Protein AF-A0A2N1Y1Z3-F1 (afdb_monomer)

Mean predicted aligned error: 8.66 Å

Radius of gyration: 21.44 Å; Cα contacts (8 Å, |Δi|>4): 47; chains: 1; bounding box: 45×33×70 Å

Foldseek 3Di:
DDDDPDPDDFDWAWDFDQDPVRPGDRDIDDTDTDDPDDDPDDDDDDPVDDDDDDPDDADDDDPVNVCCLPPVDDPVRSVVVCCVRPNDPPD

Secondary structure (DSSP, 8-state):
-------PPP-EE--EE--TTSS-SSEEPSPEEPPSS--SS-----TT---PPP--------HHHHHHHHHHS-HHHHHHHHHHHH--TT-

Structure (mmCIF, N/CA/C/O backbone):
data_AF-A0A2N1Y1Z3-F1
#
_entry.id   AF-A0A2N1Y1Z3-F1
#
loop_
_atom_site.group_PDB
_atom_site.id
_atom_site.type_symbol
_atom_site.label_atom_id
_atom_site.label_alt_id
_atom_site.label_comp_id
_atom_site.label_asym_id
_atom_site.label_entity_id
_atom_site.label_seq_id
_atom_site.pdbx_PDB_ins_code
_atom_site.Cartn_x
_atom_site.Cartn_y
_atom_site.Cartn_z
_atom_site.occupancy
_atom_site.B_iso_or_equiv
_atom_site.auth_seq_id
_atom_site.auth_comp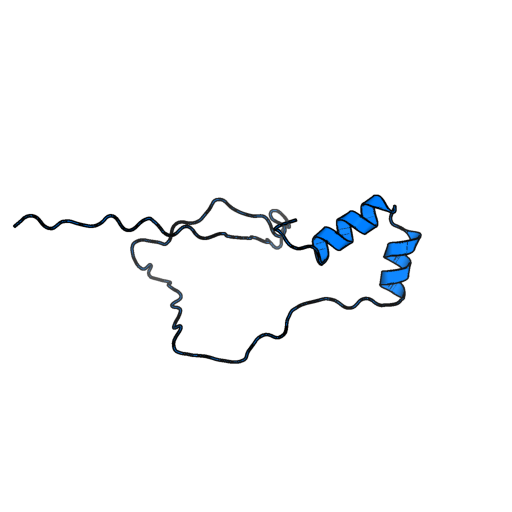_id
_atom_site.auth_asym_id
_atom_site.auth_atom_id
_atom_site.pdbx_PDB_model_num
ATOM 1 N N . MET A 1 1 ? 13.439 -7.399 -51.239 1.00 43.38 1 MET A N 1
ATOM 2 C CA . MET A 1 1 ? 13.855 -6.499 -50.144 1.00 43.38 1 MET A CA 1
ATOM 3 C C . MET A 1 1 ? 12.730 -5.512 -49.887 1.00 43.38 1 MET A C 1
ATOM 5 O O . MET A 1 1 ? 12.575 -4.577 -50.655 1.00 43.38 1 MET A O 1
ATOM 9 N N . ALA A 1 2 ? 11.918 -5.777 -48.871 1.00 37.47 2 ALA A N 1
ATOM 10 C CA . ALA A 1 2 ? 11.105 -4.790 -48.166 1.00 37.47 2 ALA A CA 1
ATOM 11 C C . ALA A 1 2 ? 10.674 -5.486 -46.871 1.00 37.47 2 ALA A C 1
ATOM 13 O O . ALA A 1 2 ? 9.820 -6.368 -46.885 1.00 37.47 2 ALA A O 1
ATOM 14 N N . ASP A 1 3 ? 11.408 -5.184 -45.807 1.00 38.12 3 ASP A N 1
ATOM 15 C CA . ASP A 1 3 ? 11.274 -5.773 -44.482 1.00 38.12 3 ASP A CA 1
ATOM 16 C C . ASP A 1 3 ? 10.002 -5.224 -43.821 1.00 38.12 3 ASP A C 1
ATOM 18 O O . ASP A 1 3 ? 9.831 -4.012 -43.664 1.00 38.12 3 ASP A O 1
ATOM 22 N N . GLY A 1 4 ? 9.061 -6.114 -43.515 1.00 35.16 4 GLY A N 1
ATOM 23 C CA . GLY A 1 4 ? 7.805 -5.780 -42.859 1.00 35.16 4 GLY A CA 1
ATOM 24 C C . GLY A 1 4 ? 8.039 -5.615 -41.366 1.00 35.16 4 GLY A C 1
ATOM 25 O O . GLY A 1 4 ? 7.822 -6.552 -40.604 1.00 35.16 4 GLY A O 1
ATOM 26 N N . ALA A 1 5 ? 8.470 -4.427 -40.942 1.00 42.66 5 ALA A N 1
ATOM 27 C CA . ALA A 1 5 ? 8.587 -4.096 -39.527 1.00 42.66 5 ALA A CA 1
ATOM 28 C C . ALA A 1 5 ? 7.194 -4.114 -38.872 1.00 42.66 5 ALA A C 1
ATOM 30 O O . ALA A 1 5 ? 6.419 -3.156 -38.960 1.00 42.66 5 ALA A O 1
ATOM 31 N N . ALA A 1 6 ? 6.860 -5.228 -38.221 1.00 44.09 6 ALA A N 1
ATOM 32 C CA . ALA A 1 6 ? 5.688 -5.333 -37.371 1.00 44.09 6 ALA A CA 1
ATOM 33 C C . ALA A 1 6 ? 5.809 -4.292 -36.247 1.00 44.09 6 ALA A C 1
ATOM 35 O O . ALA A 1 6 ? 6.712 -4.362 -35.415 1.00 44.09 6 ALA A O 1
ATOM 36 N N . ARG A 1 7 ? 4.904 -3.305 -36.216 1.00 44.41 7 ARG A N 1
ATOM 37 C CA . ARG A 1 7 ? 4.798 -2.378 -35.081 1.00 44.41 7 ARG A CA 1
ATOM 38 C C . ARG A 1 7 ? 4.388 -3.185 -33.851 1.00 44.41 7 ARG A C 1
ATOM 40 O O . ARG A 1 7 ? 3.217 -3.535 -33.713 1.00 44.41 7 ARG A O 1
ATOM 47 N N . SER A 1 8 ? 5.325 -3.476 -32.953 1.00 53.56 8 SER A N 1
ATOM 48 C CA . SER A 1 8 ? 4.977 -3.967 -31.621 1.00 53.56 8 SER A CA 1
ATOM 49 C C . SER A 1 8 ? 4.114 -2.905 -30.938 1.00 53.56 8 SER A C 1
ATOM 51 O O . SER A 1 8 ? 4.537 -1.752 -30.829 1.00 53.56 8 SER A O 1
ATOM 53 N N . LYS A 1 9 ? 2.899 -3.257 -30.498 1.00 56.41 9 LYS A N 1
ATOM 54 C CA . LYS A 1 9 ? 2.107 -2.366 -29.637 1.00 56.41 9 LYS A CA 1
ATOM 55 C C . LYS A 1 9 ? 2.964 -1.993 -28.428 1.00 56.41 9 LYS A C 1
ATOM 57 O O . LYS A 1 9 ? 3.532 -2.876 -27.794 1.00 56.41 9 LYS A O 1
ATOM 62 N N . ALA A 1 10 ? 3.060 -0.700 -28.130 1.00 63.28 10 ALA A N 1
ATOM 63 C CA . ALA A 1 10 ? 3.753 -0.238 -26.939 1.00 63.28 10 ALA A CA 1
ATOM 64 C C . ALA A 1 10 ? 3.073 -0.848 -25.708 1.00 63.28 10 ALA A C 1
ATOM 66 O O . ALA A 1 10 ? 1.884 -0.621 -25.476 1.00 63.28 10 ALA A O 1
ATOM 67 N N . THR A 1 11 ? 3.815 -1.647 -24.945 1.00 78.62 11 THR A N 1
ATOM 68 C CA . THR A 1 11 ? 3.344 -2.161 -23.662 1.00 78.62 11 THR A CA 1
AT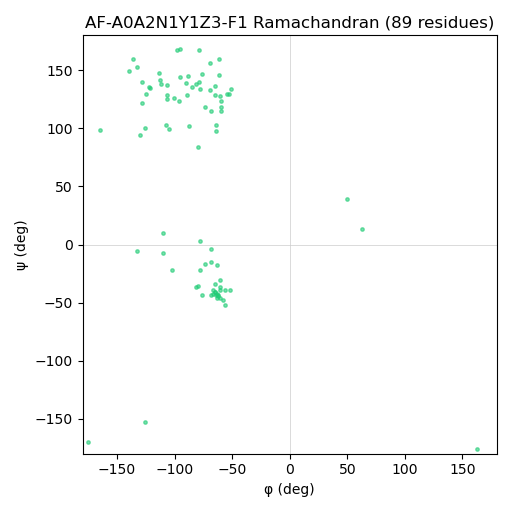OM 69 C C . THR A 1 11 ? 3.259 -0.991 -22.692 1.00 78.62 11 THR A C 1
ATOM 71 O O . THR A 1 11 ? 4.272 -0.369 -22.365 1.00 78.62 11 THR A O 1
ATOM 74 N N . THR A 1 12 ? 2.043 -0.671 -22.263 1.00 87.62 12 THR A N 1
ATOM 75 C CA . THR A 1 12 ? 1.779 0.338 -21.237 1.00 87.62 12 THR A CA 1
ATOM 76 C C . THR A 1 12 ? 1.776 -0.308 -19.860 1.00 87.62 12 THR A C 1
ATOM 78 O O . THR A 1 12 ? 1.223 -1.393 -19.679 1.00 87.62 12 THR A O 1
ATOM 81 N N . MET A 1 13 ? 2.375 0.368 -18.890 1.00 89.88 13 MET A N 1
ATOM 82 C CA . MET A 1 13 ? 2.492 -0.066 -17.503 1.00 89.88 13 MET A CA 1
ATOM 83 C C . MET A 1 13 ? 1.652 0.843 -16.606 1.00 89.88 13 MET A C 1
ATOM 85 O O . MET A 1 13 ? 1.673 2.065 -16.761 1.00 89.88 13 MET A O 1
ATOM 89 N N . SER A 1 14 ? 0.945 0.249 -15.648 1.00 93.12 14 SER A N 1
ATOM 90 C CA . SER A 1 14 ? 0.275 0.993 -14.580 1.00 93.12 14 SER A CA 1
ATOM 91 C C . SER A 1 14 ? 1.274 1.347 -13.484 1.00 93.12 14 SER A C 1
ATOM 93 O O . SER A 1 14 ? 2.105 0.521 -13.104 1.00 93.12 14 SER A O 1
ATOM 95 N N . VAL A 1 15 ? 1.188 2.573 -12.969 1.00 94.12 15 VAL A N 1
ATOM 96 C CA . VAL A 1 15 ? 2.090 3.082 -11.931 1.00 94.12 15 VAL A CA 1
ATOM 97 C C . VAL A 1 15 ? 1.258 3.650 -10.787 1.00 94.12 15 VAL A C 1
ATOM 99 O O . VAL A 1 15 ? 0.472 4.570 -10.998 1.00 94.12 15 VAL A O 1
ATOM 102 N N . TRP A 1 16 ? 1.456 3.123 -9.578 1.00 95.25 16 TRP A N 1
ATOM 103 C CA . TRP A 1 16 ? 0.898 3.668 -8.338 1.00 95.25 16 TRP A CA 1
ATOM 104 C C . TRP A 1 16 ? 2.013 4.333 -7.537 1.00 95.25 16 TRP A C 1
ATOM 106 O O . TRP A 1 16 ? 3.056 3.720 -7.306 1.00 95.25 16 TRP A O 1
ATOM 116 N N . LEU A 1 17 ? 1.800 5.585 -7.124 1.00 96.19 17 LEU A N 1
ATOM 117 C CA . LEU A 1 17 ? 2.816 6.398 -6.456 1.00 96.19 17 LEU A CA 1
ATOM 118 C C . LEU A 1 17 ? 2.347 6.861 -5.072 1.00 96.19 17 LEU A C 1
ATOM 120 O O . LEU A 1 17 ? 1.235 7.365 -4.905 1.00 96.19 17 LEU A O 1
ATOM 124 N N . THR A 1 18 ? 3.243 6.722 -4.096 1.00 96.44 18 THR A N 1
ATOM 125 C CA . THR A 1 18 ? 3.139 7.323 -2.764 1.00 96.44 18 THR A CA 1
ATOM 126 C C . THR A 1 18 ? 4.402 8.135 -2.510 1.00 96.44 18 THR A C 1
ATOM 128 O O . THR A 1 18 ? 5.502 7.614 -2.697 1.00 96.44 18 THR A O 1
ATOM 131 N N . GLN A 1 19 ? 4.261 9.392 -2.089 1.00 96.69 19 GLN A N 1
ATOM 132 C CA . GLN A 1 19 ? 5.389 10.262 -1.746 1.00 96.69 19 GLN A CA 1
ATOM 133 C C . GLN A 1 19 ? 5.411 10.591 -0.244 1.00 96.69 19 GLN A C 1
ATOM 135 O O . GLN A 1 19 ? 4.345 10.699 0.366 1.00 96.69 19 GLN A O 1
ATOM 140 N N . PRO A 1 20 ? 6.599 10.782 0.368 1.00 96.25 20 PRO A N 1
ATOM 141 C CA . PRO A 1 20 ? 6.714 11.092 1.798 1.00 96.25 20 PRO A CA 1
ATOM 142 C C . PRO A 1 20 ? 6.027 12.397 2.220 1.00 96.25 20 PRO A C 1
ATOM 144 O O . PRO A 1 20 ? 5.530 12.503 3.337 1.00 96.25 20 PRO A O 1
ATOM 147 N N . ASP A 1 21 ? 5.974 13.377 1.321 1.00 95.62 21 ASP A N 1
ATOM 148 C CA . ASP A 1 21 ? 5.294 14.664 1.508 1.00 95.62 21 ASP A CA 1
ATOM 149 C C . ASP A 1 21 ? 3.764 14.575 1.340 1.00 95.62 21 ASP A C 1
ATOM 151 O O . ASP A 1 21 ? 3.066 15.579 1.450 1.00 95.62 21 ASP A O 1
ATOM 155 N N . SER A 1 22 ? 3.231 13.370 1.108 1.00 91.31 22 SER A N 1
ATOM 156 C CA . SER A 1 22 ? 1.809 13.089 0.888 1.00 91.31 22 SER A CA 1
ATOM 157 C C . SER A 1 22 ? 1.191 13.752 -0.348 1.00 91.31 22 SER A C 1
ATOM 159 O O . SER A 1 22 ? -0.034 13.701 -0.485 1.00 91.31 22 SER A O 1
ATOM 161 N N . HIS A 1 23 ? 1.989 14.302 -1.274 1.00 95.12 23 HIS A N 1
ATOM 162 C CA . HIS A 1 23 ? 1.467 14.833 -2.540 1.00 95.12 23 HIS A CA 1
ATOM 163 C C . HIS A 1 23 ? 0.763 13.753 -3.369 1.00 95.12 23 HIS A C 1
ATOM 165 O O . HIS A 1 23 ? -0.283 14.011 -3.963 1.00 95.12 23 HIS A O 1
ATOM 171 N N . PHE A 1 24 ? 1.288 12.526 -3.340 1.00 96.38 24 PHE A N 1
ATOM 172 C CA . PHE A 1 24 ? 0.606 11.342 -3.853 1.00 96.38 24 PHE A CA 1
ATOM 173 C C . PHE A 1 24 ? 0.453 10.298 -2.749 1.00 96.38 24 PHE A C 1
ATOM 175 O O . PHE A 1 24 ? 1.396 10.019 -2.005 1.00 96.38 24 PHE A O 1
ATOM 182 N N . ARG A 1 25 ? -0.741 9.704 -2.656 1.00 94.62 25 ARG A N 1
ATOM 183 C CA . ARG A 1 25 ? -1.092 8.664 -1.678 1.00 94.62 25 ARG A CA 1
ATOM 184 C C . ARG A 1 25 ? -1.739 7.494 -2.411 1.00 94.62 25 ARG A C 1
ATOM 186 O O . ARG A 1 25 ? -2.931 7.538 -2.687 1.00 94.62 25 ARG A O 1
ATOM 193 N N . MET A 1 26 ? -0.937 6.488 -2.763 1.00 93.56 26 MET A N 1
ATOM 194 C CA . MET A 1 26 ? -1.356 5.341 -3.581 1.00 93.56 26 MET A CA 1
ATOM 195 C C . MET A 1 26 ? -2.103 5.763 -4.864 1.00 93.56 26 MET A C 1
ATOM 197 O O . MET A 1 26 ? -3.084 5.149 -5.277 1.00 93.56 26 MET A O 1
ATOM 201 N N . GLN A 1 27 ? -1.645 6.842 -5.503 1.00 95.19 27 GLN A N 1
ATOM 202 C CA . GLN A 1 27 ? -2.348 7.449 -6.630 1.00 95.19 27 GLN A CA 1
ATOM 203 C C . GLN A 1 27 ? -1.909 6.822 -7.955 1.00 95.19 27 GLN A C 1
ATOM 205 O O . GLN A 1 27 ? -0.711 6.795 -8.259 1.00 95.19 27 GLN A O 1
ATOM 210 N N . LEU A 1 28 ? -2.879 6.384 -8.764 1.00 94.81 28 LEU A N 1
ATOM 211 C CA . LEU A 1 28 ? -2.640 5.928 -10.133 1.00 94.81 28 LEU A CA 1
ATOM 212 C C . LEU A 1 28 ? -2.146 7.095 -11.001 1.00 94.81 28 LEU A C 1
ATOM 214 O O . LEU A 1 28 ? -2.755 8.164 -11.036 1.00 94.81 28 LEU A O 1
ATOM 218 N N . GLN A 1 29 ? -1.035 6.879 -11.694 1.00 95.25 29 GLN A N 1
ATOM 219 C CA . GLN A 1 29 ? -0.428 7.846 -12.604 1.00 95.25 29 GLN A CA 1
ATOM 220 C C . GLN A 1 29 ? -0.826 7.558 -14.053 1.00 95.25 29 GLN A C 1
ATOM 222 O O . GLN A 1 29 ? -1.322 6.476 -14.380 1.00 95.25 29 GLN A O 1
ATOM 227 N N . SER A 1 30 ? -0.557 8.518 -14.938 1.00 92.62 30 SER A N 1
ATOM 228 C CA . SER A 1 30 ? -0.645 8.293 -16.380 1.00 92.62 30 SER A CA 1
ATOM 229 C C . SER A 1 30 ? 0.151 7.039 -16.770 1.00 92.62 30 SER A C 1
ATOM 231 O O . SER A 1 30 ? 1.288 6.894 -16.309 1.00 92.62 30 SER A O 1
ATOM 233 N N . PRO A 1 31 ? -0.407 6.141 -17.607 1.00 90.69 31 PRO A N 1
ATOM 234 C CA . PRO A 1 31 ? 0.274 4.915 -17.997 1.00 90.69 31 PRO A CA 1
ATOM 235 C C . PRO A 1 31 ? 1.669 5.199 -18.554 1.00 90.69 31 PRO A C 1
ATOM 237 O O . PRO A 1 31 ? 1.836 6.028 -19.452 1.00 90.69 31 PRO A O 1
ATOM 240 N N . ALA A 1 32 ? 2.669 4.499 -18.031 1.00 88.56 32 ALA A N 1
ATOM 241 C CA . ALA A 1 32 ? 4.041 4.634 -18.492 1.00 88.56 32 ALA A CA 1
ATOM 242 C C . ALA A 1 32 ? 4.266 3.737 -19.713 1.00 88.56 32 ALA A C 1
ATOM 244 O O . ALA A 1 32 ? 3.857 2.576 -19.729 1.00 88.56 32 ALA A O 1
ATOM 245 N N . ALA A 1 33 ? 4.929 4.257 -20.743 1.00 86.44 33 ALA A N 1
ATOM 246 C CA . ALA A 1 33 ? 5.361 3.431 -21.861 1.00 86.44 33 ALA A CA 1
ATOM 247 C C . ALA A 1 33 ? 6.621 2.656 -21.469 1.00 86.44 33 ALA A C 1
ATOM 249 O O . ALA A 1 33 ? 7.527 3.211 -20.841 1.00 86.44 33 ALA A O 1
ATOM 250 N N . HIS A 1 34 ? 6.712 1.392 -21.880 1.00 81.44 34 HIS A N 1
ATOM 251 C CA . HIS A 1 34 ? 7.987 0.693 -21.811 1.00 81.44 34 HIS A CA 1
ATOM 252 C C . HIS A 1 34 ? 9.028 1.435 -22.673 1.00 81.44 34 HIS A C 1
ATOM 254 O O . HIS A 1 34 ? 8.743 1.720 -23.843 1.00 81.44 34 HIS A O 1
ATOM 260 N N . PRO A 1 35 ? 10.209 1.781 -22.130 1.00 76.19 35 PRO A N 1
ATOM 261 C CA . PRO A 1 35 ? 11.217 2.503 -22.890 1.00 76.19 35 PRO A CA 1
ATOM 262 C C . PRO A 1 35 ? 11.732 1.648 -24.053 1.00 76.19 35 PRO A C 1
ATOM 264 O O . PRO A 1 35 ? 12.019 0.466 -23.896 1.00 76.19 35 PRO A O 1
ATOM 267 N N . ALA A 1 36 ? 11.871 2.262 -25.230 1.00 73.38 36 ALA A N 1
ATOM 268 C CA . ALA A 1 36 ? 12.333 1.579 -26.441 1.00 73.38 36 ALA A CA 1
ATOM 269 C C . ALA A 1 36 ? 13.840 1.254 -26.430 1.00 73.38 36 ALA A C 1
ATOM 271 O O . ALA A 1 36 ? 14.300 0.441 -27.226 1.00 73.38 36 ALA A O 1
ATOM 272 N N . ALA A 1 37 ? 14.610 1.895 -25.546 1.00 75.88 37 ALA A N 1
ATOM 273 C CA . ALA A 1 37 ? 16.046 1.699 -25.399 1.00 75.88 37 ALA A CA 1
ATOM 274 C C . ALA A 1 37 ? 16.441 1.690 -23.917 1.00 75.88 37 ALA A C 1
ATOM 276 O O . ALA A 1 37 ? 15.822 2.367 -23.094 1.00 75.88 37 ALA A O 1
ATOM 277 N N . ALA A 1 38 ? 17.487 0.933 -23.588 1.00 74.38 38 ALA A N 1
ATOM 278 C CA . ALA A 1 38 ? 18.016 0.866 -22.233 1.00 74.38 38 ALA A CA 1
ATOM 279 C C . ALA A 1 38 ? 18.696 2.190 -21.840 1.00 74.38 38 ALA A C 1
ATOM 281 O O . ALA A 1 38 ? 19.509 2.733 -22.588 1.00 74.38 38 ALA A O 1
ATOM 282 N N . SER A 1 39 ? 18.372 2.695 -20.651 1.00 77.56 39 SER A N 1
ATOM 283 C CA . SER A 1 39 ? 19.083 3.795 -19.995 1.00 77.56 39 SER A CA 1
ATOM 284 C C . SER A 1 39 ? 20.380 3.297 -19.342 1.00 77.56 39 SER A C 1
ATOM 286 O O . SER A 1 39 ? 20.575 2.099 -19.138 1.00 77.56 39 SER A O 1
ATOM 288 N N . SER A 1 40 ? 21.256 4.226 -18.943 1.00 82.00 40 SER A N 1
ATOM 289 C CA . SER A 1 40 ? 22.467 3.919 -18.161 1.00 82.00 40 SER A CA 1
ATOM 290 C C . SER A 1 40 ? 22.176 3.326 -16.775 1.00 82.00 40 SER A C 1
ATOM 292 O O . SER A 1 40 ? 23.057 2.726 -16.167 1.00 82.00 40 SER A O 1
ATOM 294 N N . VAL A 1 41 ? 20.942 3.474 -16.282 1.00 84.19 41 VAL A N 1
ATOM 295 C CA . VAL A 1 41 ? 20.454 2.893 -15.028 1.00 84.19 41 VAL A CA 1
ATOM 296 C C . VAL A 1 41 ? 1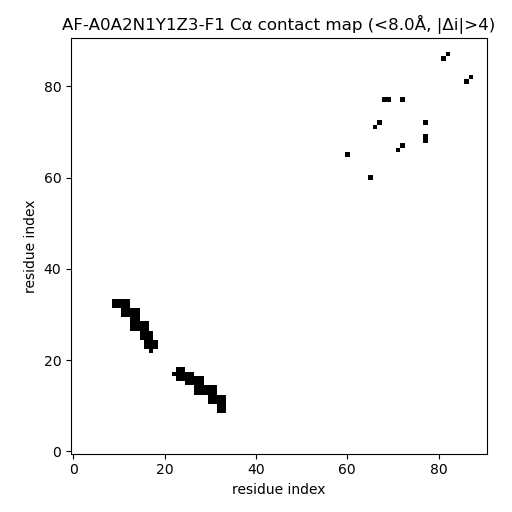9.192 2.100 -15.337 1.00 84.19 41 VAL A C 1
ATOM 298 O O . VAL A 1 41 ? 18.117 2.680 -15.492 1.00 84.19 41 VAL A O 1
ATOM 301 N N . ALA A 1 42 ? 19.333 0.781 -15.449 1.00 86.00 42 ALA A N 1
ATOM 302 C CA . ALA A 1 42 ? 18.252 -0.129 -15.808 1.00 86.00 42 ALA A CA 1
ATOM 303 C C . ALA A 1 42 ? 18.135 -1.280 -14.799 1.00 86.00 42 ALA A C 1
ATOM 305 O O . ALA A 1 42 ? 19.138 -1.849 -14.370 1.00 86.00 42 ALA A O 1
ATOM 306 N N . VAL A 1 43 ? 16.897 -1.649 -14.460 1.00 86.75 43 VAL A N 1
ATOM 307 C CA . VAL A 1 43 ? 16.576 -2.854 -13.683 1.00 86.75 43 VAL A CA 1
ATOM 308 C C . VAL A 1 43 ? 16.099 -3.930 -14.652 1.00 86.75 43 VAL A C 1
ATOM 310 O O . VAL A 1 43 ? 15.180 -3.691 -15.431 1.00 86.75 43 VAL A O 1
ATOM 313 N N . GLN A 1 44 ? 16.723 -5.107 -14.607 1.00 87.75 44 GLN A N 1
ATOM 314 C CA . GLN A 1 44 ? 16.382 -6.244 -15.462 1.00 87.75 44 GLN A CA 1
ATOM 315 C C . GLN A 1 44 ? 15.660 -7.319 -14.652 1.00 87.75 44 GLN A C 1
ATOM 317 O O . GLN A 1 44 ? 16.061 -7.638 -13.533 1.00 87.75 44 GLN A O 1
ATOM 322 N N . ILE A 1 45 ? 14.603 -7.884 -15.231 1.00 88.75 45 ILE A N 1
ATOM 323 C CA . ILE A 1 45 ? 13.817 -8.960 -14.625 1.00 88.75 45 ILE A CA 1
ATOM 324 C C . ILE A 1 45 ? 14.156 -10.255 -15.363 1.00 88.75 45 ILE A C 1
ATOM 326 O O . ILE A 1 45 ? 14.006 -10.318 -16.579 1.00 88.75 45 ILE A O 1
ATOM 330 N N . ASP A 1 46 ? 14.578 -11.286 -14.628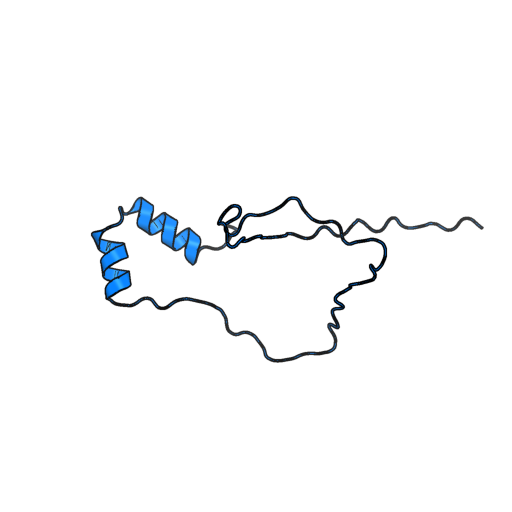 1.00 94.25 46 ASP A N 1
ATOM 331 C CA . ASP A 1 46 ? 14.800 -12.638 -15.153 1.00 94.25 46 ASP A CA 1
ATOM 332 C C . ASP A 1 46 ? 13.692 -13.586 -14.651 1.00 94.25 46 ASP A C 1
ATOM 334 O O . ASP A 1 46 ? 13.734 -14.027 -13.497 1.00 94.25 46 ASP A O 1
ATOM 338 N N . PRO A 1 47 ? 12.694 -13.925 -15.489 1.00 94.31 47 PRO A N 1
ATOM 339 C CA . PRO A 1 47 ? 11.599 -14.804 -15.094 1.00 94.31 47 PRO A CA 1
ATOM 340 C C . PRO A 1 47 ? 12.010 -16.265 -14.860 1.00 94.31 47 PRO A C 1
ATOM 342 O O . PRO A 1 47 ? 11.218 -17.009 -14.283 1.00 94.31 47 PRO A O 1
ATOM 345 N N . ALA A 1 48 ? 13.193 -16.710 -15.297 1.00 97.44 48 ALA A N 1
ATOM 346 C CA . ALA A 1 48 ? 13.646 -18.087 -15.079 1.00 97.44 48 ALA A CA 1
ATOM 347 C C . ALA A 1 48 ? 14.165 -18.301 -13.647 1.00 97.44 48 ALA A C 1
ATOM 349 O O . ALA A 1 48 ? 14.153 -19.423 -13.135 1.00 97.44 48 ALA A O 1
ATOM 350 N N . ARG A 1 49 ? 14.572 -17.225 -12.965 1.00 97.62 49 ARG A N 1
ATOM 351 C CA . ARG A 1 49 ? 15.048 -17.262 -11.578 1.00 97.62 49 ARG A CA 1
ATOM 352 C C . ARG A 1 49 ? 13.875 -17.127 -10.612 1.00 97.62 49 ARG A C 1
ATOM 354 O O . ARG A 1 49 ? 13.350 -16.040 -10.388 1.00 97.62 49 ARG A O 1
ATOM 361 N N . ARG A 1 50 ? 13.453 -18.247 -10.027 1.00 97.50 50 ARG A N 1
ATOM 362 C CA . ARG A 1 50 ? 12.369 -18.294 -9.034 1.00 97.50 50 ARG A CA 1
ATOM 363 C C . ARG A 1 50 ? 12.915 -18.249 -7.609 1.00 97.50 50 ARG A C 1
ATOM 365 O O . ARG A 1 50 ? 13.967 -18.812 -7.324 1.00 97.50 50 ARG A O 1
ATOM 372 N N . MET A 1 51 ? 12.180 -17.578 -6.727 1.00 96.69 51 MET A N 1
ATOM 373 C CA . MET A 1 51 ? 12.477 -17.471 -5.296 1.00 96.69 51 MET A CA 1
ATOM 374 C C . MET A 1 51 ? 11.252 -17.916 -4.477 1.00 96.69 51 MET A C 1
ATOM 376 O O . MET A 1 51 ? 10.464 -18.737 -4.950 1.00 96.69 51 MET A O 1
ATOM 380 N N . GLN A 1 52 ? 11.088 -17.410 -3.252 1.00 97.81 52 GLN A N 1
ATOM 381 C CA . GLN A 1 52 ? 9.955 -17.748 -2.397 1.00 97.81 52 GLN A CA 1
ATOM 382 C C . GLN A 1 52 ? 8.616 -17.343 -3.023 1.00 97.81 52 GLN A C 1
ATOM 384 O O . GLN A 1 52 ? 8.497 -16.308 -3.681 1.00 97.81 52 GLN A O 1
ATOM 389 N N . SER A 1 53 ? 7.588 -18.145 -2.757 1.00 97.62 53 SER A N 1
ATOM 390 C CA . SER A 1 53 ? 6.207 -17.755 -3.035 1.00 97.62 53 SER A CA 1
ATOM 391 C C . SER A 1 53 ? 5.7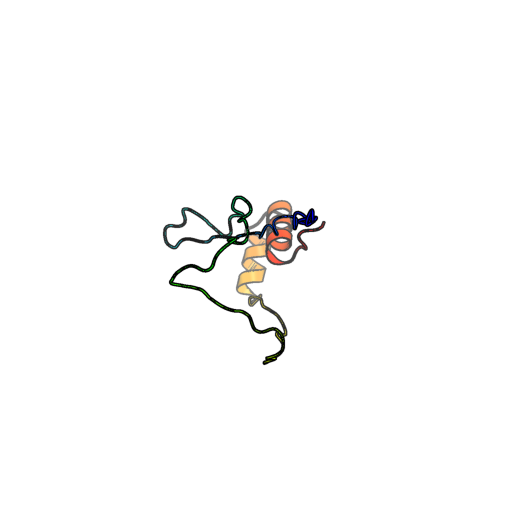17 -16.764 -1.982 1.00 97.62 53 SER A C 1
ATOM 393 O O . SER A 1 53 ? 6.102 -16.845 -0.815 1.00 97.62 53 SER A O 1
ATOM 395 N N . ILE A 1 54 ? 4.855 -15.838 -2.391 1.00 96.69 54 ILE A N 1
ATOM 396 C CA . ILE A 1 54 ? 4.234 -14.863 -1.494 1.00 96.69 54 ILE A CA 1
ATOM 397 C C . ILE A 1 54 ? 2.863 -15.391 -1.075 1.00 96.69 54 ILE A C 1
ATOM 399 O O . ILE A 1 54 ? 2.033 -15.684 -1.929 1.00 96.69 54 ILE A O 1
ATOM 403 N N . VAL A 1 55 ? 2.634 -15.510 0.236 1.00 97.94 55 VAL A N 1
ATOM 404 C CA . VAL A 1 55 ? 1.338 -15.940 0.792 1.00 97.94 55 VAL A CA 1
ATOM 405 C C . VAL A 1 55 ? 0.319 -14.802 0.739 1.00 97.94 55 VAL A C 1
ATOM 407 O O . VAL A 1 55 ? -0.829 -15.018 0.368 1.00 97.94 55 VAL A O 1
ATOM 410 N N . GLY A 1 56 ? 0.737 -13.586 1.096 1.00 94.75 56 GLY A N 1
ATOM 411 C CA . GLY A 1 56 ? -0.122 -12.410 1.073 1.00 94.75 56 GLY A CA 1
ATOM 412 C C . GLY A 1 56 ? 0.423 -11.257 1.908 1.00 94.75 56 GLY A C 1
ATOM 413 O O . GLY A 1 56 ? 1.509 -11.338 2.482 1.00 94.75 56 GLY A O 1
ATOM 414 N N . PHE A 1 57 ? -0.371 -10.194 1.974 1.00 94.75 57 PHE A N 1
ATOM 415 C CA . PHE A 1 57 ? -0.121 -8.988 2.757 1.00 94.75 57 PHE A CA 1
ATOM 416 C C . PHE A 1 57 ? -1.399 -8.629 3.520 1.00 94.75 57 PHE A C 1
ATOM 418 O O . PHE A 1 57 ? -2.496 -8.969 3.078 1.00 94.75 57 PHE A O 1
ATOM 425 N N . GLY A 1 58 ? -1.271 -7.951 4.658 1.00 94.31 58 GLY A N 1
ATOM 426 C CA . GLY A 1 58 ? -2.426 -7.559 5.458 1.00 94.31 58 GLY A CA 1
ATOM 427 C C . GLY A 1 58 ? -2.055 -6.698 6.658 1.00 94.31 58 GLY A C 1
ATOM 428 O O . GLY A 1 58 ? -0.918 -6.248 6.793 1.00 94.31 58 GLY A O 1
ATOM 429 N N . ALA A 1 59 ? -3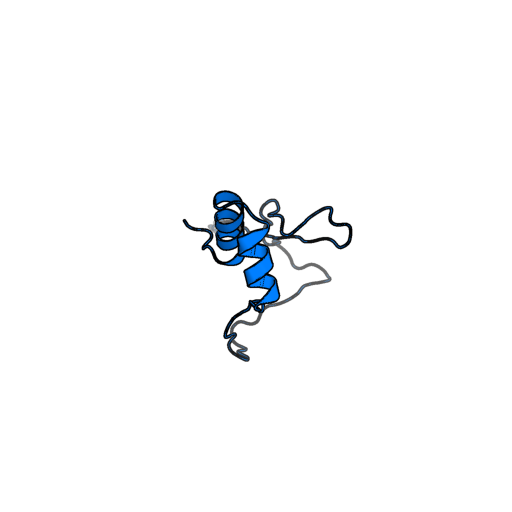.036 -6.498 7.531 1.00 93.62 59 ALA A N 1
ATOM 430 C CA . ALA A 1 59 ? -2.906 -5.789 8.797 1.00 93.62 59 ALA A CA 1
ATOM 431 C C . ALA A 1 59 ? -3.632 -6.568 9.904 1.00 93.62 59 ALA A C 1
ATOM 433 O O . ALA A 1 59 ? -4.495 -7.402 9.623 1.00 93.62 59 ALA A O 1
ATOM 434 N N . SER A 1 60 ? -3.287 -6.310 11.165 1.00 95.62 60 SER A N 1
ATOM 435 C CA . SER A 1 60 ? -3.982 -6.909 12.303 1.00 95.62 60 SER A CA 1
ATOM 436 C C . SER A 1 60 ? -5.315 -6.205 12.564 1.00 95.62 60 SER A C 1
ATOM 438 O O . SER A 1 60 ? -5.385 -4.980 12.631 1.00 95.62 60 SER A O 1
ATOM 440 N N . VAL A 1 61 ? -6.369 -6.998 12.767 1.00 94.75 61 VAL A N 1
ATOM 441 C CA . VAL A 1 61 ? -7.653 -6.523 13.293 1.00 94.75 61 VAL A CA 1
ATOM 442 C C . VAL A 1 61 ? -7.742 -6.970 14.748 1.00 94.75 61 VAL A C 1
ATOM 444 O O . VAL A 1 61 ? -8.000 -8.133 15.041 1.00 94.75 61 VAL A O 1
ATOM 447 N N . THR A 1 62 ? -7.443 -6.052 15.658 1.00 97.31 62 THR A N 1
ATOM 448 C CA . THR A 1 62 ? -7.512 -6.247 17.114 1.00 97.31 62 THR A CA 1
ATOM 449 C C . THR A 1 62 ? -8.842 -5.745 17.675 1.00 97.31 62 THR A C 1
ATOM 451 O O . THR A 1 62 ? -9.538 -4.975 17.007 1.00 97.31 62 THR A O 1
ATOM 454 N N . ASP A 1 63 ? -9.154 -6.075 18.932 1.00 97.56 63 ASP A N 1
ATOM 455 C CA . ASP A 1 63 ? -10.334 -5.547 19.638 1.00 97.56 63 ASP A CA 1
ATOM 456 C C . ASP A 1 63 ? -10.410 -4.017 19.594 1.00 97.56 63 ASP A C 1
ATOM 458 O O . ASP A 1 63 ? -11.479 -3.453 19.377 1.00 97.56 63 ASP A O 1
ATOM 462 N N . ALA A 1 64 ? -9.269 -3.331 19.720 1.00 97.25 64 ALA A N 1
ATOM 463 C CA . ALA A 1 64 ? -9.209 -1.876 19.624 1.00 97.25 64 ALA A CA 1
ATOM 464 C C . ALA A 1 64 ? -9.619 -1.377 18.229 1.00 97.25 64 ALA A C 1
ATOM 466 O O . ALA A 1 64 ? -10.430 -0.458 18.115 1.00 97.25 64 ALA A O 1
ATOM 467 N N . SER A 1 65 ? -9.106 -2.000 17.161 1.00 96.19 65 SER A N 1
ATOM 468 C CA . SER A 1 65 ? -9.512 -1.646 15.795 1.00 96.19 65 SER A CA 1
ATOM 469 C C . SER A 1 65 ? -10.990 -1.961 15.538 1.00 96.19 65 SER A C 1
ATOM 471 O O . SER A 1 65 ? -11.690 -1.129 14.968 1.00 96.19 65 SER A O 1
ATOM 473 N N . GLY A 1 66 ? -11.495 -3.100 16.026 1.00 96.38 66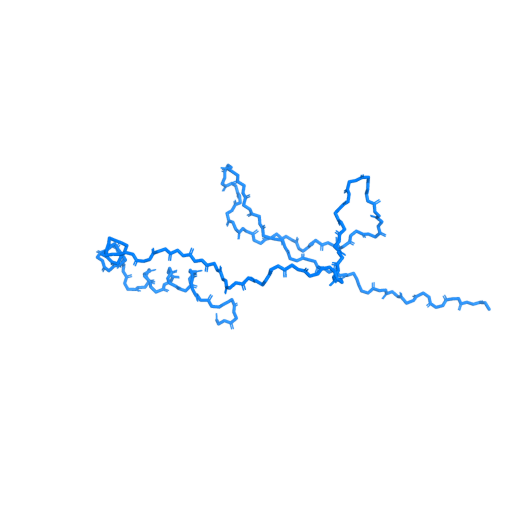 GLY A N 1
ATOM 474 C CA . GLY A 1 66 ? -12.906 -3.472 15.916 1.00 96.38 66 GLY A CA 1
ATOM 475 C C . GLY A 1 66 ? -13.817 -2.490 16.651 1.00 96.38 66 GLY A C 1
ATOM 476 O O . GLY A 1 66 ? -14.811 -2.037 16.084 1.00 96.38 66 GLY A O 1
ATOM 477 N N . GLY A 1 67 ? -13.430 -2.088 17.864 1.00 97.56 67 GLY A N 1
ATOM 478 C CA . GLY A 1 67 ? -14.104 -1.044 18.630 1.00 97.56 67 GLY A CA 1
ATOM 479 C C . GLY A 1 67 ? -14.192 0.262 17.845 1.00 97.56 67 GLY A C 1
ATOM 480 O O . GLY A 1 67 ? -15.292 0.764 17.635 1.00 97.56 67 GLY A O 1
ATOM 481 N N . LEU A 1 68 ? -13.064 0.759 17.322 1.00 96.56 68 LEU A N 1
ATOM 482 C CA . LEU A 1 68 ? -13.032 1.988 16.520 1.00 96.56 68 LEU A CA 1
ATOM 483 C C . LEU A 1 68 ? -13.935 1.917 15.285 1.00 96.56 68 LEU A C 1
ATOM 485 O O . LEU A 1 68 ? -14.728 2.828 15.042 1.00 96.56 68 LEU A O 1
ATOM 489 N N . LEU A 1 69 ? -13.840 0.827 14.521 1.00 96.69 69 LEU A N 1
ATOM 490 C CA . LEU A 1 69 ? -14.654 0.629 13.323 1.00 96.69 69 LEU A CA 1
ATOM 491 C C . LEU A 1 69 ? -16.151 0.619 13.654 1.00 96.69 69 LEU A C 1
ATOM 493 O O . LEU A 1 69 ? -16.950 1.169 12.895 1.00 96.69 69 LEU A O 1
ATOM 497 N N . GLN A 1 70 ? -16.539 0.005 14.771 1.00 96.88 70 GLN A N 1
ATOM 498 C CA . GLN A 1 70 ? -17.941 -0.174 15.133 1.00 96.88 70 GLN A CA 1
ATOM 499 C C . GLN A 1 70 ? -18.565 1.067 15.783 1.00 96.88 70 GLN A C 1
ATOM 501 O O . GLN A 1 70 ? -19.746 1.328 15.551 1.00 96.88 70 GLN A O 1
ATOM 506 N N . THR A 1 71 ? -17.818 1.808 16.606 1.00 97.81 71 THR A N 1
ATOM 507 C CA . THR A 1 71 ? -18.382 2.898 17.422 1.00 97.81 71 THR A CA 1
ATOM 508 C C . THR A 1 71 ? -18.119 4.294 16.861 1.00 97.81 71 THR A C 1
ATOM 510 O O . THR A 1 71 ? -18.871 5.210 17.187 1.00 97.81 71 THR A O 1
ATOM 513 N N . HIS A 1 72 ? -17.092 4.476 16.019 1.00 96.94 72 HIS A N 1
ATOM 514 C CA . HIS A 1 72 ? -16.695 5.797 15.505 1.00 96.94 72 HIS A CA 1
ATOM 515 C C . HIS A 1 72 ? -16.971 6.015 14.013 1.00 96.94 72 HIS A C 1
ATOM 517 O O . HIS A 1 72 ? -16.815 7.136 13.530 1.00 96.94 72 HIS A O 1
ATOM 523 N N . LEU A 1 73 ? -17.395 4.986 13.276 1.00 97.38 73 LEU A N 1
ATOM 524 C CA . LEU A 1 73 ? -17.785 5.113 11.871 1.00 97.38 73 LEU A CA 1
ATOM 525 C C . LEU A 1 73 ? -19.284 4.877 11.703 1.00 97.38 73 LEU A C 1
ATOM 527 O O . LEU A 1 73 ? -19.851 3.961 12.299 1.00 97.38 73 LEU A O 1
ATOM 531 N N . SER A 1 74 ? -19.914 5.658 10.821 1.00 97.69 74 SER A N 1
ATOM 532 C CA . SER A 1 74 ? -21.235 5.302 10.303 1.00 97.69 74 SER A CA 1
ATOM 533 C C . SER A 1 74 ? -21.166 3.975 9.547 1.00 97.69 74 SER A C 1
ATOM 535 O O . SER A 1 74 ? -20.108 3.571 9.053 1.00 97.69 74 SER A O 1
ATOM 537 N N . ASP A 1 75 ? -22.312 3.319 9.383 1.00 96.88 75 ASP A N 1
ATOM 538 C CA . ASP A 1 75 ? -22.397 2.067 8.627 1.00 96.88 75 ASP A CA 1
ATOM 539 C C . ASP A 1 75 ? -21.862 2.212 7.196 1.00 96.88 75 ASP A C 1
ATOM 541 O O . ASP A 1 75 ? -21.138 1.344 6.707 1.00 96.88 75 ASP A O 1
ATOM 545 N N . SER A 1 76 ? -22.145 3.345 6.544 1.00 97.38 76 SER A N 1
ATOM 546 C CA . SER A 1 76 ? -21.648 3.643 5.199 1.00 97.38 76 SER A CA 1
ATOM 547 C C . SER A 1 76 ? -20.135 3.868 5.162 1.00 97.38 76 SER A C 1
ATOM 549 O O . SER A 1 76 ? -19.470 3.333 4.275 1.00 97.38 76 SER A O 1
ATOM 551 N N . ALA A 1 77 ? -19.575 4.608 6.124 1.00 97.31 77 ALA A N 1
ATOM 552 C CA . ALA A 1 77 ? -18.138 4.863 6.198 1.00 97.31 77 ALA A CA 1
ATOM 553 C C . ALA A 1 77 ? -17.357 3.578 6.500 1.00 97.31 77 ALA A C 1
ATOM 555 O O . ALA A 1 77 ? -16.352 3.302 5.846 1.00 97.31 77 ALA A O 1
ATOM 556 N N . ARG A 1 78 ? -17.857 2.750 7.426 1.00 97.31 78 ARG A N 1
ATOM 557 C CA . ARG A 1 78 ? -17.284 1.434 7.733 1.00 97.31 78 ARG A CA 1
ATOM 558 C C . ARG A 1 78 ? -17.296 0.521 6.507 1.00 97.31 78 ARG A C 1
ATOM 560 O O . ARG A 1 78 ? -16.275 -0.087 6.198 1.00 97.31 78 ARG A O 1
ATOM 567 N N . ALA A 1 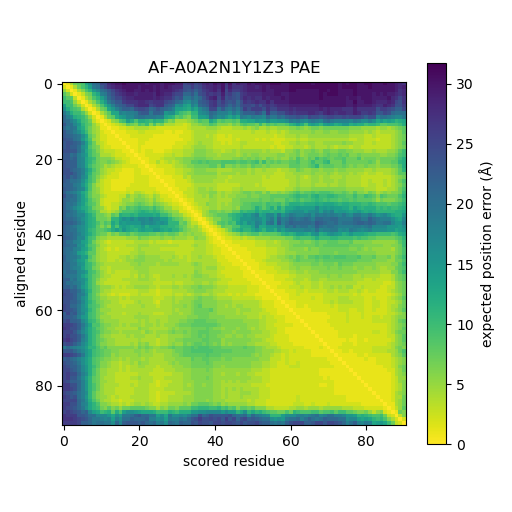79 ? -18.415 0.452 5.784 1.00 95.56 79 ALA A N 1
ATOM 568 C CA . ALA A 1 79 ? -18.511 -0.355 4.569 1.00 95.56 79 ALA A CA 1
ATOM 569 C C . ALA A 1 79 ? -17.559 0.133 3.465 1.00 95.56 79 ALA A C 1
ATOM 571 O O . ALA A 1 79 ? -16.903 -0.683 2.822 1.00 95.56 79 ALA A O 1
ATOM 572 N N . SER A 1 80 ? -17.453 1.449 3.254 1.00 95.50 80 SER A N 1
ATOM 573 C CA . SER A 1 80 ? -16.515 2.017 2.278 1.00 95.50 80 SER A CA 1
ATOM 574 C C . SER A 1 80 ? -15.063 1.740 2.644 1.00 95.50 80 SER A C 1
ATOM 576 O O . SER A 1 80 ? -14.311 1.306 1.780 1.00 95.50 80 SER A O 1
ATOM 578 N N . LEU A 1 81 ? -14.690 1.894 3.916 1.00 94.88 81 LEU A N 1
ATOM 579 C CA . LEU A 1 81 ? -13.338 1.590 4.377 1.00 94.88 81 LEU A CA 1
ATOM 580 C C . LEU A 1 81 ? -12.993 0.105 4.199 1.00 94.88 81 LEU A C 1
ATOM 582 O O . LEU A 1 81 ? -11.918 -0.222 3.712 1.00 94.88 81 LEU A O 1
ATOM 586 N N . LEU A 1 82 ? -13.899 -0.812 4.555 1.00 94.19 82 LEU A N 1
ATOM 587 C CA . LEU A 1 82 ? -13.654 -2.247 4.369 1.00 94.19 82 LEU A CA 1
ATOM 588 C C . LEU A 1 82 ? -13.545 -2.630 2.888 1.00 94.19 82 LEU A C 1
ATOM 590 O O . LEU A 1 82 ? -12.742 -3.498 2.552 1.00 94.19 82 LEU A O 1
ATOM 594 N N . ARG A 1 83 ? -14.299 -1.970 1.998 1.00 93.94 83 ARG A N 1
ATOM 595 C CA . ARG A 1 83 ? -14.121 -2.123 0.546 1.00 93.94 83 ARG A CA 1
ATOM 596 C C . ARG A 1 83 ? -12.786 -1.563 0.064 1.00 93.94 83 ARG A C 1
ATOM 598 O O . ARG A 1 83 ? -12.158 -2.186 -0.775 1.00 93.94 83 ARG A O 1
ATOM 605 N N . GLU A 1 84 ? -12.331 -0.435 0.595 1.00 91.62 84 GLU A N 1
ATOM 606 C CA . GLU A 1 84 ? -11.021 0.123 0.242 1.00 91.62 84 GLU A CA 1
ATOM 607 C C . GLU A 1 84 ? -9.872 -0.796 0.690 1.00 91.62 84 GLU A C 1
ATOM 609 O O . GLU A 1 84 ? -8.926 -1.014 -0.062 1.00 91.62 84 GLU A O 1
ATOM 614 N N . LEU A 1 85 ? -9.967 -1.376 1.892 1.00 92.62 85 LEU A N 1
ATOM 615 C CA . LEU A 1 85 ? -8.917 -2.223 2.466 1.00 92.62 85 LEU A CA 1
ATOM 616 C C . LEU A 1 85 ? -8.916 -3.663 1.930 1.00 92.62 85 LEU A C 1
ATOM 618 O O . LEU A 1 85 ? -7.850 -4.266 1.814 1.00 92.62 85 LEU A O 1
ATOM 622 N N . PHE A 1 86 ? -10.094 -4.232 1.659 1.00 92.00 86 PHE A N 1
ATOM 623 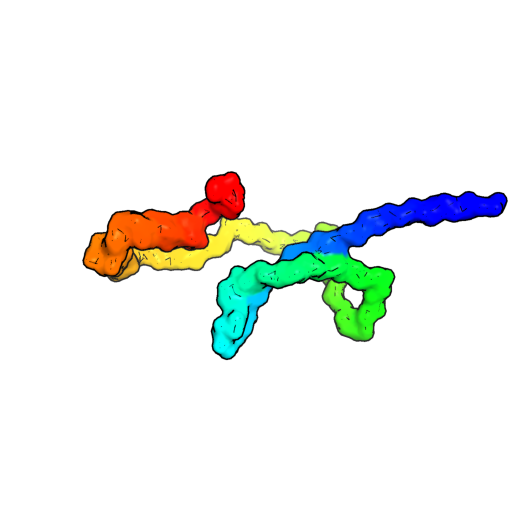C CA . PHE A 1 86 ? -10.257 -5.665 1.375 1.00 92.00 86 PHE A CA 1
ATOM 624 C C . PHE A 1 86 ? -11.115 -5.970 0.140 1.00 92.00 86 PHE A C 1
ATOM 626 O O . PHE A 1 86 ? -11.249 -7.137 -0.236 1.00 92.00 86 PHE A O 1
ATOM 633 N N . GLY A 1 87 ? -11.722 -4.956 -0.478 1.00 89.44 87 GLY A N 1
ATOM 634 C CA . GLY A 1 87 ? -12.483 -5.113 -1.713 1.00 89.44 87 GLY A CA 1
ATOM 635 C C . GLY A 1 87 ? -11.572 -5.428 -2.896 1.00 89.44 87 GLY A C 1
ATOM 636 O O . GLY A 1 87 ? -10.377 -5.129 -2.895 1.00 89.44 87 GLY A O 1
ATOM 637 N N . ARG A 1 88 ? -12.138 -6.062 -3.922 1.00 83.06 88 ARG A N 1
ATOM 638 C CA . ARG A 1 88 ? -11.442 -6.268 -5.195 1.00 83.06 88 ARG A CA 1
ATOM 639 C C . ARG A 1 88 ? -11.691 -5.061 -6.085 1.00 83.06 88 ARG A C 1
ATOM 641 O O . ARG A 1 88 ? -12.775 -4.499 -6.066 1.00 83.06 88 ARG A O 1
ATOM 648 N N . SER A 1 89 ? -10.698 -4.692 -6.884 1.00 62.50 89 SER A N 1
ATOM 649 C CA . SER A 1 89 ? -10.780 -3.548 -7.801 1.00 62.50 89 SER A CA 1
ATOM 650 C C . SER A 1 89 ? -11.763 -3.737 -8.970 1.00 62.50 89 SER A C 1
ATOM 652 O O . SER A 1 89 ? -11.946 -2.796 -9.734 1.00 62.50 89 SER A O 1
ATOM 654 N N . ASP A 1 90 ? -12.378 -4.920 -9.096 1.00 56.00 90 ASP A N 1
ATOM 655 C CA . ASP A 1 90 ? -13.251 -5.323 -10.207 1.00 56.00 90 ASP A CA 1
ATOM 656 C C . ASP A 1 90 ? -14.751 -5.456 -9.818 1.00 56.00 90 ASP A C 1
ATOM 658 O O . ASP A 1 90 ? -15.521 -5.979 -10.622 1.00 56.00 90 ASP A O 1
ATOM 662 N N . ASP A 1 91 ? -15.162 -5.009 -8.618 1.00 41.88 91 ASP A N 1
ATOM 663 C CA . ASP A 1 91 ? -16.573 -4.888 -8.166 1.00 41.88 91 ASP A CA 1
ATOM 664 C C . ASP A 1 91 ? -17.033 -3.416 -8.112 1.00 41.88 91 ASP A C 1
ATOM 666 O O . ASP A 1 91 ? -16.243 -2.560 -7.642 1.00 41.88 91 ASP A O 1
#

Nearest PDB structures (foldseek):
  7odt-assembly1_a  TM=2.102E-01  e=1.309E+00  Homo sapiens
  8xt3-assembly1_Lp  TM=2.223E-01  e=9.428E+00  Homo sapiens

Sequence (91 aa):
MADGAARSKATTMSVWLTQPDSHFRMQLQSPAAHPAAASSVAVQIDPARRMQSIVGFGASVTDASGGLLQTHLSDSARASLLRELFGRSDD

pLDDT: mean 86.12, std 17.1, range [35.16, 97.94]

Solvent-accessible surface area (backbone atoms only — not comparable to full-atom values): 6409 Å² total; per-residue (Å²): 142,79,86,81,78,76,80,74,76,79,56,69,39,87,43,72,39,70,44,97,88,57,86,33,72,72,35,78,50,79,67,40,69,65,73,95,64,88,59,100,79,73,88,83,86,63,89,86,70,79,77,86,83,82,92,80,85,86,80,88,84,46,73,69,54,51,49,49,49,66,74,75,37,56,75,67,55,38,51,51,50,49,40,72,77,70,46,63,97,87,115